Protein AF-A0A8H4EJH7-F1 (afdb_monomer_lite)

Secondary structure (DSSP, 8-state):
-EEEEEETTTEEEEEE----PPTT-S--EEEEEEEE-TTSSEEEEEEEEE-SSS--EEEEEEEES-----HHHHHHHHHT--EESSS--EEEEETTTEEEEEEE-SSSSPPEEEEEEEPPP-----

Organism: Gigaspora margarita (NCBI:txid4874)

Structure (mmCIF, N/CA/C/O backbone):
data_AF-A0A8H4EJH7-F1
#
_entry.id   AF-A0A8H4EJH7-F1
#
loop_
_atom_site.group_PDB
_atom_site.id
_atom_site.type_symbol
_atom_site.label_atom_id
_atom_site.label_alt_id
_atom_site.label_comp_id
_atom_site.label_asym_id
_atom_site.label_entity_id
_atom_site.label_seq_id
_atom_site.pdbx_PDB_ins_code
_atom_site.Cartn_x
_atom_site.Cartn_y
_atom_site.Cartn_z
_atom_site.occupancy
_atom_site.B_iso_or_equiv
_atom_site.auth_seq_id
_atom_site.auth_comp_id
_atom_site.auth_asym_id
_atom_site.auth_atom_id
_atom_site.pdbx_PDB_model_num
ATOM 1 N N . MET A 1 1 ? 10.469 -3.516 2.589 1.00 43.75 1 MET A N 1
ATOM 2 C CA . MET A 1 1 ? 9.247 -2.738 2.862 1.00 43.75 1 MET A CA 1
ATOM 3 C C . MET A 1 1 ? 9.109 -2.646 4.369 1.00 43.75 1 MET A C 1
ATOM 5 O O . MET A 1 1 ? 9.257 -3.676 5.014 1.00 43.75 1 MET A O 1
ATOM 9 N N . LEU A 1 2 ? 8.921 -1.446 4.910 1.00 33.50 2 LEU A N 1
ATOM 10 C CA . LEU A 1 2 ? 8.857 -1.180 6.347 1.00 33.50 2 LEU A CA 1
ATOM 11 C C . LEU A 1 2 ? 7.478 -0.584 6.649 1.00 33.50 2 LEU A C 1
ATOM 13 O O . LEU A 1 2 ? 7.111 0.425 6.068 1.00 33.50 2 LEU A O 1
ATOM 17 N N . ILE A 1 3 ? 6.688 -1.191 7.524 1.00 44.34 3 ILE A N 1
ATOM 18 C CA . ILE A 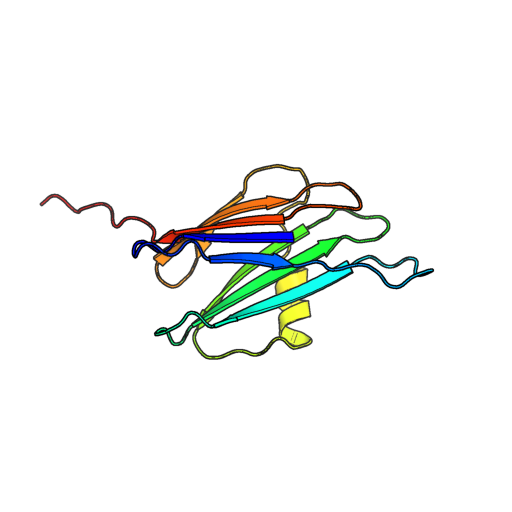1 3 ? 5.426 -0.591 7.982 1.00 44.34 3 ILE A CA 1
ATOM 19 C C . ILE A 1 3 ? 5.579 -0.310 9.472 1.00 44.34 3 ILE A C 1
ATOM 21 O O . ILE A 1 3 ? 5.922 -1.215 10.238 1.00 44.34 3 ILE A O 1
ATOM 25 N N . VAL A 1 4 ? 5.349 0.940 9.868 1.00 41.25 4 VAL A N 1
ATOM 26 C CA . VAL A 1 4 ? 5.469 1.415 11.247 1.00 41.25 4 VAL A CA 1
ATOM 27 C C . VAL A 1 4 ? 4.078 1.806 11.746 1.00 41.25 4 VAL A C 1
ATOM 29 O O . VAL A 1 4 ? 3.505 2.805 11.329 1.00 41.25 4 VAL A O 1
ATOM 32 N N . MET A 1 5 ? 3.487 1.026 12.646 1.00 39.78 5 MET A N 1
ATOM 33 C CA . MET A 1 5 ? 2.182 1.368 13.228 1.00 39.78 5 MET A CA 1
ATOM 34 C C . MET A 1 5 ? 2.381 1.963 14.626 1.00 39.78 5 MET A C 1
ATOM 36 O O . MET A 1 5 ? 2.867 1.262 15.515 1.00 39.78 5 MET A O 1
ATOM 40 N N . ASN A 1 6 ? 2.001 3.232 14.830 1.00 37.66 6 ASN A N 1
ATOM 41 C CA . ASN A 1 6 ? 1.980 3.878 16.145 1.00 37.66 6 ASN A CA 1
ATOM 42 C C . ASN A 1 6 ? 0.542 3.925 16.683 1.00 37.66 6 ASN A C 1
ATOM 44 O O . ASN A 1 6 ? -0.299 4.697 16.229 1.00 37.66 6 ASN A O 1
ATOM 48 N N . SER A 1 7 ? 0.258 3.108 17.695 1.00 35.69 7 SER A N 1
ATOM 49 C CA . SER A 1 7 ? -0.941 3.251 18.525 1.00 35.69 7 SER A CA 1
ATOM 50 C C . SER A 1 7 ? -0.516 3.753 19.903 1.00 35.69 7 SER A C 1
ATOM 52 O O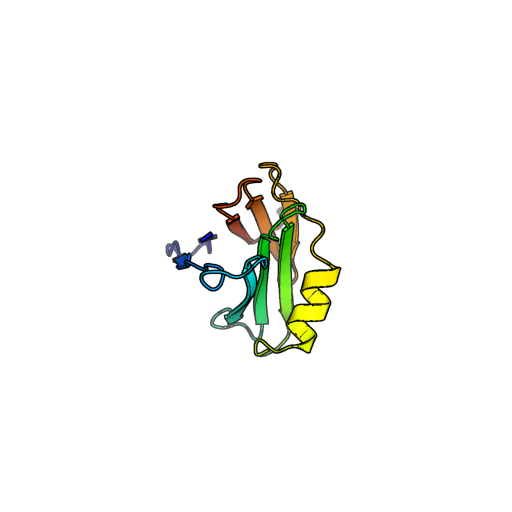 . SER A 1 7 ? 0.441 3.229 20.476 1.00 35.69 7 SER A O 1
ATOM 54 N N . TYR A 1 8 ? -1.210 4.764 20.438 1.00 39.47 8 TYR A N 1
ATOM 55 C CA . TYR A 1 8 ? -0.962 5.353 21.762 1.00 39.47 8 TYR A CA 1
ATOM 56 C C . TYR A 1 8 ? -1.423 4.415 22.893 1.00 39.47 8 TYR A C 1
ATOM 58 O O . TYR A 1 8 ? -2.312 4.730 23.668 1.00 39.47 8 TYR A O 1
ATOM 66 N N . TYR A 1 9 ? -0.779 3.252 22.962 1.00 35.00 9 TYR A N 1
ATOM 67 C CA . TYR A 1 9 ? -0.572 2.399 24.130 1.00 35.00 9 TYR A CA 1
ATOM 68 C C . TYR A 1 9 ? 0.742 1.632 23.887 1.00 35.00 9 TYR A C 1
ATOM 70 O O . TYR A 1 9 ? 0.726 0.439 23.620 1.00 35.00 9 TYR A O 1
ATOM 78 N N . ASN A 1 10 ? 1.877 2.347 23.886 1.00 34.56 10 ASN A N 1
ATOM 79 C CA . ASN A 1 10 ? 3.254 1.826 23.998 1.00 34.56 10 ASN A CA 1
ATOM 80 C C . ASN A 1 10 ? 3.578 0.475 23.321 1.00 34.56 10 ASN A C 1
ATOM 82 O O . ASN A 1 10 ? 4.269 -0.353 23.911 1.00 34.56 10 ASN A O 1
ATOM 86 N N . ILE A 1 11 ? 3.150 0.248 22.076 1.00 39.84 11 ILE A N 1
ATOM 87 C CA . ILE A 1 11 ? 3.726 -0.819 21.251 1.00 39.84 11 ILE A CA 1
ATOM 88 C C . ILE A 1 11 ? 3.891 -0.302 19.822 1.00 39.84 11 ILE A C 1
ATOM 90 O O . ILE A 1 11 ? 2.933 -0.203 19.057 1.00 39.84 11 ILE A O 1
ATOM 94 N N . LEU A 1 12 ? 5.136 0.036 19.477 1.00 43.06 12 LEU A N 1
ATOM 95 C CA . LEU A 1 12 ? 5.582 0.214 18.100 1.00 43.06 12 LEU A CA 1
ATOM 96 C C . LEU A 1 12 ? 5.573 -1.166 17.441 1.00 43.06 12 LEU A C 1
ATOM 98 O O . LEU A 1 12 ? 6.489 -1.964 17.658 1.00 43.06 12 LEU A O 1
ATOM 102 N N . TYR A 1 13 ? 4.556 -1.465 16.638 1.00 52.12 13 TYR A N 1
ATOM 103 C CA . TYR A 1 13 ? 4.620 -2.652 15.795 1.00 52.12 13 TYR A CA 1
ATOM 104 C C . TYR A 1 13 ? 5.357 -2.285 14.513 1.00 52.12 13 TYR A C 1
ATOM 106 O O . TYR A 1 13 ? 4.827 -1.610 13.627 1.00 52.12 13 TYR A O 1
ATOM 114 N N . ARG A 1 14 ? 6.621 -2.706 14.452 1.00 56.22 14 ARG A N 1
ATOM 115 C CA . ARG A 1 14 ? 7.443 -2.644 13.250 1.00 56.22 14 ARG A CA 1
ATOM 116 C C . ARG A 1 14 ? 7.308 -3.962 12.501 1.00 56.22 14 ARG A C 1
ATOM 118 O O . ARG A 1 14 ? 7.729 -5.003 13.003 1.00 56.22 14 ARG A O 1
ATOM 125 N N . TYR A 1 15 ? 6.753 -3.904 11.296 1.00 64.31 15 TYR A N 1
ATOM 126 C CA . TYR A 1 15 ? 6.720 -5.049 10.393 1.00 64.31 15 TYR A CA 1
ATOM 127 C C . TYR A 1 15 ? 7.676 -4.805 9.227 1.00 64.31 15 TYR A C 1
ATOM 129 O O . TYR A 1 15 ? 7.460 -3.916 8.400 1.00 64.31 15 TYR A O 1
ATOM 137 N N . ASP A 1 16 ? 8.731 -5.616 9.159 1.00 71.31 16 ASP A N 1
ATOM 138 C CA . ASP A 1 16 ? 9.668 -5.645 8.039 1.00 71.31 16 ASP A CA 1
ATOM 139 C C . ASP A 1 16 ? 9.279 -6.783 7.090 1.00 71.31 16 ASP A C 1
ATOM 141 O O . ASP A 1 16 ? 9.411 -7.966 7.407 1.00 71.31 16 ASP A O 1
ATOM 145 N N . LEU A 1 17 ? 8.782 -6.422 5.906 1.00 76.12 17 LEU A N 1
ATOM 146 C CA . LEU A 1 17 ? 8.378 -7.373 4.874 1.00 76.12 17 LEU A CA 1
ATOM 147 C C . LEU A 1 17 ? 9.231 -7.208 3.615 1.00 76.12 17 LEU A C 1
ATOM 149 O O . LEU A 1 17 ? 9.520 -6.101 3.146 1.00 76.12 17 LEU A O 1
ATOM 153 N N . GLY A 1 18 ? 9.642 -8.339 3.046 1.00 81.31 18 GLY A N 1
ATOM 154 C CA . GLY A 1 18 ? 10.411 -8.407 1.809 1.00 81.31 18 GLY A CA 1
ATOM 155 C C . GLY A 1 18 ? 9.604 -9.077 0.706 1.00 81.31 18 GLY A C 1
ATOM 156 O O . GLY A 1 18 ? 9.158 -10.207 0.866 1.00 81.31 18 GLY A O 1
ATOM 157 N N . ALA A 1 19 ? 9.465 -8.408 -0.437 1.00 85.50 19 ALA A N 1
ATOM 158 C CA . ALA A 1 19 ? 8.912 -8.996 -1.652 1.00 85.50 19 ALA A CA 1
ATOM 159 C C . ALA A 1 19 ? 9.902 -8.800 -2.803 1.00 85.50 19 ALA A C 1
ATOM 161 O O . ALA A 1 19 ? 10.529 -7.746 -2.923 1.00 85.50 19 ALA A O 1
ATOM 162 N N . ARG A 1 20 ? 10.039 -9.807 -3.668 1.00 86.94 20 ARG A N 1
ATOM 163 C CA . ARG A 1 20 ? 10.899 -9.742 -4.856 1.00 86.94 20 ARG A CA 1
ATOM 164 C C . ARG A 1 20 ? 10.194 -10.338 -6.064 1.00 86.94 20 ARG A C 1
ATOM 166 O O . ARG A 1 20 ? 9.387 -11.251 -5.924 1.00 86.94 20 ARG A O 1
ATOM 173 N N . LYS A 1 21 ? 10.541 -9.841 -7.250 1.00 86.19 21 LYS A N 1
ATOM 174 C CA . LYS A 1 21 ? 10.098 -10.431 -8.515 1.00 86.19 21 LYS A CA 1
ATOM 175 C C . LYS A 1 21 ? 10.623 -11.860 -8.667 1.00 86.19 21 LYS A C 1
ATOM 177 O O . LYS A 1 21 ? 11.689 -12.200 -8.146 1.00 86.19 21 LYS A O 1
ATOM 182 N N . THR A 1 22 ? 9.934 -12.652 -9.477 1.00 85.88 22 THR A N 1
ATOM 183 C CA . THR A 1 22 ? 10.445 -13.944 -9.938 1.00 85.88 22 THR A CA 1
ATOM 184 C C . THR A 1 22 ? 11.746 -13.753 -10.727 1.00 85.88 22 THR A C 1
ATOM 186 O O . THR A 1 22 ? 11.892 -12.820 -11.533 1.00 85.88 22 THR A O 1
ATOM 189 N N . SER A 1 23 ? 12.721 -14.632 -10.485 1.00 86.12 23 SER A N 1
ATOM 190 C CA . SER A 1 23 ? 13.979 -14.659 -11.237 1.00 86.12 23 SER A CA 1
ATOM 191 C C . SER A 1 23 ? 13.706 -14.781 -12.738 1.00 86.12 23 SER A C 1
ATOM 193 O O . SER A 1 23 ? 12.755 -15.441 -13.143 1.00 86.12 23 SER A O 1
ATOM 195 N N . TYR A 1 24 ? 14.517 -14.107 -13.559 1.00 82.81 24 TYR A N 1
ATOM 196 C CA . TYR A 1 24 ? 14.405 -14.110 -15.029 1.00 82.81 24 TYR A CA 1
ATOM 197 C C . TYR A 1 24 ? 13.066 -13.616 -15.617 1.00 82.81 24 TYR A C 1
ATOM 199 O O . TYR A 1 24 ? 12.831 -13.756 -16.811 1.00 82.81 24 TYR A O 1
ATOM 207 N N . ALA A 1 25 ? 12.205 -12.970 -14.823 1.00 84.00 25 ALA A N 1
ATOM 208 C 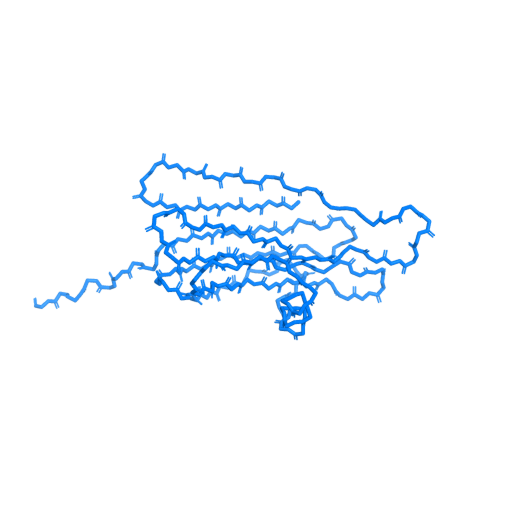CA . ALA A 1 25 ? 10.995 -12.323 -15.325 1.00 84.00 25 ALA A CA 1
ATOM 209 C C . ALA A 1 25 ? 11.217 -10.832 -15.640 1.00 84.00 25 ALA A C 1
ATOM 211 O O . ALA A 1 25 ? 11.801 -10.102 -14.828 1.00 84.00 25 ALA A O 1
ATOM 212 N N . PHE A 1 26 ? 10.638 -10.365 -16.753 1.00 85.81 26 PHE A N 1
ATOM 213 C CA . PHE A 1 26 ? 10.452 -8.943 -17.100 1.00 85.81 26 PHE A CA 1
ATOM 214 C C . PHE A 1 26 ? 9.238 -8.322 -16.382 1.00 85.81 26 PHE A C 1
ATOM 216 O O . PHE A 1 26 ? 8.546 -7.452 -16.905 1.00 85.81 26 PHE A O 1
ATOM 223 N N . ARG A 1 27 ? 8.932 -8.819 -15.180 1.00 86.50 27 ARG A N 1
ATOM 224 C CA . ARG A 1 27 ? 7.826 -8.356 -14.339 1.00 86.50 27 ARG A CA 1
ATOM 225 C C . ARG A 1 27 ? 8.373 -7.785 -13.043 1.00 86.50 27 ARG A C 1
ATOM 227 O O . ARG A 1 27 ? 9.428 -8.197 -12.569 1.00 86.50 27 ARG A O 1
ATOM 234 N N . GLY A 1 28 ? 7.633 -6.829 -12.505 1.00 90.25 28 GLY A N 1
ATOM 235 C CA . GLY A 1 28 ? 7.887 -6.234 -11.207 1.00 90.25 28 GLY A CA 1
ATOM 236 C C . GLY A 1 28 ? 7.459 -7.104 -10.027 1.00 90.25 28 GLY A C 1
ATOM 237 O O . GLY A 1 28 ? 7.157 -8.286 -10.188 1.00 90.25 28 GLY A O 1
ATOM 238 N N . THR A 1 29 ? 7.387 -6.488 -8.850 1.00 93.19 29 THR A N 1
ATOM 239 C CA . THR A 1 29 ? 6.644 -7.017 -7.697 1.00 93.19 29 THR A CA 1
ATOM 240 C C . THR A 1 29 ? 5.465 -6.101 -7.405 1.00 93.19 29 THR A C 1
ATOM 242 O O . THR A 1 29 ? 5.629 -4.889 -7.285 1.00 93.19 29 THR A O 1
ATOM 245 N N . GLU A 1 30 ? 4.272 -6.672 -7.323 1.00 94.00 30 GLU A N 1
ATOM 246 C CA . GLU A 1 30 ? 3.046 -5.967 -6.964 1.00 94.00 30 GLU A CA 1
ATOM 247 C C . GLU A 1 30 ? 2.240 -6.883 -6.040 1.00 94.00 30 GLU A C 1
ATOM 249 O O . GLU A 1 30 ? 2.277 -8.105 -6.207 1.00 94.00 30 GLU A O 1
ATOM 254 N N . GLY A 1 31 ? 1.521 -6.321 -5.075 1.00 94.25 31 GLY A N 1
ATOM 255 C CA . GLY A 1 31 ? 0.714 -7.121 -4.160 1.00 94.25 31 GLY A CA 1
ATOM 256 C C . GLY A 1 31 ? -0.076 -6.282 -3.170 1.00 94.25 31 GLY A C 1
ATOM 257 O O . GLY A 1 31 ? 0.039 -5.057 -3.149 1.00 94.25 31 GLY A O 1
ATOM 258 N N . VAL A 1 32 ? -0.887 -6.970 -2.367 1.00 95.38 32 VAL A N 1
ATOM 259 C CA . VAL A 1 32 ? -1.633 -6.400 -1.242 1.00 95.38 32 VAL A CA 1
ATOM 260 C C . VAL A 1 32 ? -1.355 -7.228 0.003 1.00 95.38 32 VAL A C 1
ATOM 262 O O . VAL A 1 32 ? -1.384 -8.457 -0.049 1.00 95.38 32 VAL A O 1
ATOM 265 N N . ILE A 1 33 ? -1.105 -6.554 1.120 1.00 93.38 33 ILE A N 1
ATOM 266 C CA . ILE A 1 33 ? -1.092 -7.149 2.457 1.00 93.38 33 ILE A CA 1
ATOM 267 C C . ILE A 1 33 ? -2.256 -6.558 3.240 1.00 93.38 33 ILE A C 1
ATOM 269 O O . ILE A 1 33 ? -2.543 -5.368 3.126 1.00 93.38 33 ILE A O 1
ATOM 273 N N . VAL A 1 34 ? -2.916 -7.401 4.027 1.00 93.38 34 VAL A N 1
ATOM 274 C CA . VAL A 1 34 ? -4.030 -7.015 4.889 1.00 93.38 34 VAL A CA 1
ATOM 275 C C . VAL A 1 34 ? -3.664 -7.343 6.330 1.00 93.38 34 VAL A C 1
ATOM 277 O O . VAL A 1 34 ? -3.261 -8.467 6.625 1.00 93.38 34 VAL A O 1
ATOM 280 N N . TYR A 1 35 ? -3.823 -6.364 7.212 1.00 90.56 35 TYR A N 1
ATOM 281 C CA . TYR A 1 35 ? -3.702 -6.505 8.655 1.00 90.56 35 TYR A CA 1
ATOM 282 C C . TYR A 1 35 ? -5.071 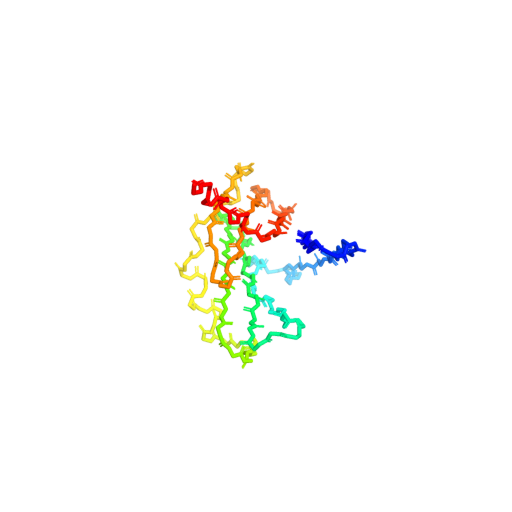-6.353 9.296 1.00 90.56 35 TYR A C 1
ATOM 284 O O . TYR A 1 35 ? -5.792 -5.392 9.026 1.00 90.56 35 TYR A O 1
ATOM 292 N N . HIS A 1 36 ? -5.418 -7.276 10.182 1.00 88.81 36 HIS A N 1
ATOM 293 C CA . HIS A 1 36 ? -6.606 -7.146 11.017 1.00 88.81 36 HIS A CA 1
ATOM 294 C C . HIS A 1 36 ? -6.269 -6.260 12.206 1.00 88.81 36 HIS A C 1
ATOM 296 O O . HIS A 1 36 ? -5.320 -6.537 12.944 1.00 88.81 36 HIS A O 1
ATOM 302 N N . ILE A 1 37 ? -7.014 -5.169 12.368 1.00 84.44 37 ILE A N 1
ATOM 303 C CA . ILE A 1 37 ? -6.810 -4.264 13.494 1.00 84.44 37 ILE A CA 1
ATOM 304 C C . ILE A 1 37 ? -7.436 -4.940 14.708 1.00 84.44 37 ILE A C 1
ATOM 306 O O . ILE A 1 37 ? -8.648 -5.128 14.768 1.00 84.44 37 ILE A O 1
ATOM 310 N N . LYS A 1 38 ? -6.591 -5.355 15.655 1.00 76.75 38 LYS A N 1
ATOM 311 C CA . LYS A 1 38 ? -7.042 -6.064 16.852 1.00 76.75 38 LYS A CA 1
ATOM 312 C C . LYS A 1 38 ? -8.111 -5.246 17.580 1.00 76.75 38 LYS A C 1
ATOM 314 O O . LYS A 1 38 ? -8.009 -4.024 17.667 1.00 76.75 38 LYS A O 1
ATOM 319 N N . ASP A 1 39 ? -9.122 -5.944 18.088 1.00 81.38 39 ASP A N 1
ATOM 320 C CA . ASP A 1 39 ? -10.224 -5.373 18.869 1.00 81.38 39 ASP A CA 1
ATOM 321 C C . ASP A 1 39 ? -11.096 -4.376 18.075 1.00 81.38 39 ASP A C 1
ATOM 323 O O . ASP A 1 39 ? -11.934 -3.674 18.639 1.00 81.38 39 ASP A O 1
ATOM 327 N N . GLN A 1 40 ? -10.949 -4.352 16.746 1.00 79.81 40 GLN A N 1
ATOM 328 C CA . GLN A 1 40 ? -11.809 -3.622 15.823 1.00 79.81 40 GLN A CA 1
ATOM 329 C C . GLN A 1 40 ? -12.301 -4.565 14.732 1.00 79.81 40 GLN A C 1
ATOM 331 O O . GLN A 1 40 ? -11.556 -5.388 14.208 1.00 79.81 40 GLN A O 1
ATOM 336 N N . ASN A 1 41 ? -13.558 -4.412 14.322 1.00 88.88 41 ASN A N 1
ATOM 337 C CA . ASN A 1 41 ? -14.063 -5.083 13.127 1.00 88.88 41 ASN A CA 1
ATOM 338 C C . ASN A 1 41 ? -13.607 -4.317 11.871 1.00 88.88 41 ASN A C 1
ATOM 340 O O . ASN A 1 41 ? -14.441 -3.793 11.134 1.00 88.88 41 ASN A O 1
ATOM 344 N N . LYS A 1 42 ? -12.289 -4.150 11.702 1.00 90.06 42 LYS A N 1
ATOM 345 C CA . LYS A 1 42 ? -11.666 -3.380 10.619 1.00 90.06 42 LYS A CA 1
ATOM 346 C C . LYS A 1 42 ? -10.356 -4.017 10.161 1.00 90.06 42 LYS A C 1
ATOM 348 O O . LYS A 1 42 ? -9.610 -4.606 10.948 1.00 90.06 42 LYS A O 1
ATOM 353 N N . CYS A 1 43 ? -10.038 -3.813 8.890 1.00 93.00 43 CYS A N 1
ATOM 354 C CA . CYS A 1 43 ? -8.804 -4.270 8.265 1.00 93.00 43 CYS A CA 1
ATOM 355 C C . CYS A 1 43 ? -8.046 -3.109 7.626 1.00 93.00 43 CYS A C 1
ATOM 357 O O . CYS A 1 43 ? -8.625 -2.320 6.886 1.00 93.00 43 CYS A O 1
ATOM 359 N N . LEU A 1 44 ? -6.737 -3.050 7.835 1.00 93.62 44 LEU A N 1
ATOM 360 C CA . LEU A 1 44 ? -5.841 -2.166 7.105 1.00 93.62 44 LEU A CA 1
ATOM 361 C C . LEU A 1 44 ? -5.249 -2.916 5.914 1.00 93.62 44 LEU A C 1
ATOM 363 O O . LEU A 1 44 ? -4.559 -3.916 6.099 1.00 93.62 44 LEU A O 1
ATOM 367 N N . ALA A 1 45 ? -5.463 -2.420 4.702 1.00 95.19 45 ALA A N 1
ATOM 368 C CA . ALA A 1 45 ? -4.850 -2.970 3.504 1.00 95.19 45 ALA A CA 1
ATOM 369 C C . ALA A 1 45 ? -3.794 -2.012 2.944 1.00 95.19 45 ALA A C 1
ATOM 371 O O . ALA A 1 45 ? -4.053 -0.817 2.777 1.00 95.19 45 ALA A O 1
ATOM 372 N N . LEU A 1 46 ? -2.627 -2.557 2.600 1.00 95.25 46 LEU A N 1
ATOM 373 C CA . LEU A 1 46 ? -1.546 -1.867 1.901 1.00 95.25 46 LEU A CA 1
ATOM 374 C C . LEU A 1 46 ? -1.275 -2.554 0.565 1.00 95.25 46 LEU A C 1
ATOM 376 O O . LEU A 1 46 ? -0.959 -3.742 0.527 1.00 95.25 46 LEU A O 1
ATOM 380 N N . MET A 1 47 ? -1.324 -1.781 -0.512 1.00 96.06 47 MET A N 1
ATOM 381 C CA . MET A 1 47 ? -0.902 -2.171 -1.848 1.00 96.06 47 MET A CA 1
ATOM 382 C C . MET A 1 47 ? 0.453 -1.548 -2.178 1.00 96.06 47 MET A C 1
ATOM 384 O O . MET A 1 47 ? 0.674 -0.365 -1.918 1.00 96.06 47 MET A O 1
ATOM 388 N N . TRP A 1 48 ? 1.333 -2.329 -2.805 1.00 95.12 48 TRP A N 1
ATOM 389 C CA . TRP A 1 48 ? 2.550 -1.821 -3.438 1.00 95.12 48 TRP A CA 1
ATOM 390 C C . TRP A 1 48 ? 2.636 -2.280 -4.890 1.00 95.12 48 TRP A C 1
ATOM 392 O O . TRP A 1 48 ? 2.167 -3.362 -5.260 1.00 95.12 48 TRP A O 1
ATOM 402 N N . LYS A 1 49 ? 3.317 -1.480 -5.707 1.00 94.50 49 LYS A N 1
ATOM 403 C CA . LYS A 1 49 ? 3.669 -1.800 -7.085 1.00 94.50 49 LYS A CA 1
ATOM 404 C C . LYS A 1 49 ? 5.053 -1.262 -7.424 1.00 94.50 49 LYS A C 1
ATOM 406 O O . LYS A 1 49 ? 5.319 -0.066 -7.341 1.00 94.50 49 LYS A O 1
ATOM 411 N N . VAL A 1 50 ? 5.915 -2.173 -7.854 1.00 94.12 50 VAL A N 1
ATOM 412 C CA . VAL A 1 50 ? 7.289 -1.925 -8.304 1.00 94.12 50 VAL A CA 1
ATOM 413 C C . VAL A 1 50 ? 7.449 -2.597 -9.664 1.00 94.12 50 VAL A C 1
ATOM 415 O O . VAL A 1 50 ? 7.902 -3.741 -9.724 1.00 94.12 50 VAL A O 1
ATOM 418 N N . PRO A 1 51 ? 6.983 -1.967 -10.752 1.00 91.56 51 PRO A N 1
ATOM 419 C CA . PRO A 1 51 ? 6.982 -2.557 -12.087 1.00 91.56 51 PRO A CA 1
ATOM 420 C C . PRO A 1 51 ? 8.402 -2.612 -12.678 1.00 91.56 51 PRO A C 1
ATOM 422 O O . PRO A 1 51 ? 9.315 -1.950 -12.203 1.00 91.56 51 PRO A O 1
ATOM 425 N N . TYR A 1 52 ? 8.602 -3.398 -13.743 1.00 86.94 52 TYR A N 1
ATOM 426 C CA . TYR A 1 52 ? 9.921 -3.532 -14.384 1.00 86.94 52 TYR A CA 1
ATOM 427 C C . TYR A 1 52 ? 10.373 -2.252 -15.116 1.00 86.94 52 TYR A C 1
ATOM 429 O O . TYR A 1 52 ? 11.546 -1.904 -15.073 1.00 86.94 52 TYR A O 1
ATOM 437 N N . SER A 1 53 ? 9.447 -1.552 -15.782 1.00 82.12 53 SER A N 1
ATOM 438 C CA . SER A 1 53 ? 9.739 -0.388 -16.637 1.00 82.12 53 SER A CA 1
ATOM 439 C C . SER A 1 53 ? 8.660 0.702 -16.560 1.00 82.12 53 SER A C 1
ATOM 441 O O . SER A 1 53 ? 8.213 1.234 -17.575 1.00 82.12 53 SER A O 1
ATOM 443 N N . ARG A 1 54 ? 8.179 1.008 -15.349 1.00 86.25 54 ARG A N 1
ATOM 444 C CA . ARG A 1 54 ? 7.209 2.087 -15.080 1.00 86.25 54 ARG A CA 1
ATOM 445 C C . ARG A 1 54 ? 7.461 2.691 -13.696 1.00 86.25 54 ARG A C 1
ATOM 447 O O . ARG A 1 54 ? 8.309 2.203 -12.957 1.00 86.25 54 ARG A O 1
ATOM 454 N N . SER A 1 55 ? 6.693 3.713 -13.333 1.00 92.06 55 SER A N 1
ATOM 455 C CA . SER A 1 55 ? 6.751 4.304 -11.998 1.00 92.06 55 SER A CA 1
ATOM 456 C C . SER A 1 55 ? 6.212 3.360 -10.925 1.00 92.06 55 SER A C 1
ATOM 458 O O . SER A 1 55 ? 5.183 2.692 -11.106 1.00 92.06 55 SER A O 1
ATOM 460 N N . ASN A 1 56 ? 6.909 3.360 -9.795 1.00 95.31 56 ASN A N 1
ATOM 461 C CA . ASN A 1 56 ? 6.465 2.745 -8.555 1.00 95.31 56 ASN A CA 1
ATOM 462 C C . ASN A 1 56 ? 5.192 3.425 -8.041 1.00 95.31 56 ASN A C 1
ATOM 464 O O . ASN A 1 56 ? 4.958 4.607 -8.311 1.00 95.31 56 ASN A O 1
ATOM 468 N N . GLY A 1 57 ? 4.398 2.691 -7.270 1.00 95.88 57 GLY A N 1
ATOM 469 C CA . GLY A 1 57 ? 3.259 3.263 -6.574 1.00 95.88 57 GLY A CA 1
ATOM 470 C C . GLY A 1 57 ? 2.804 2.425 -5.393 1.00 95.88 57 GLY A C 1
ATOM 471 O O . GLY A 1 57 ? 3.158 1.249 -5.273 1.00 95.88 57 GLY A O 1
ATOM 472 N N . TRP A 1 58 ? 2.026 3.049 -4.525 1.00 96.75 58 TRP A N 1
ATOM 473 C CA . TRP A 1 58 ? 1.433 2.405 -3.366 1.00 96.75 58 TRP A CA 1
ATOM 474 C C . TRP A 1 58 ? 0.060 3.002 -3.044 1.00 96.75 58 TRP A C 1
ATOM 476 O O . TRP A 1 58 ? -0.317 4.074 -3.531 1.00 96.75 58 TRP A O 1
ATOM 486 N N 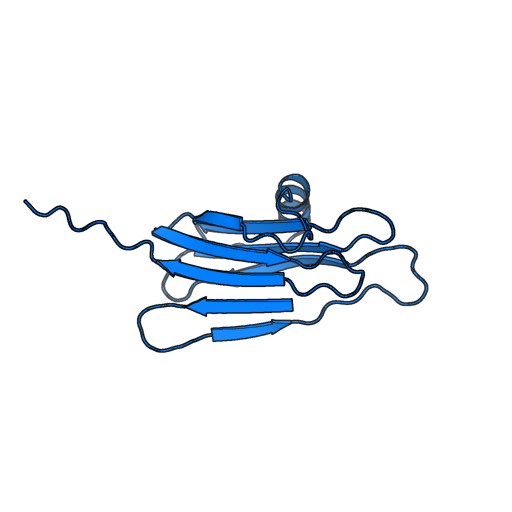. TYR A 1 59 ? -0.716 2.270 -2.249 1.00 97.44 59 TYR A N 1
ATOM 487 C CA . TYR A 1 59 ? -2.026 2.700 -1.769 1.00 97.44 59 TYR A CA 1
ATOM 488 C C . TYR A 1 59 ? -2.336 2.082 -0.414 1.00 97.44 59 TYR A C 1
ATOM 490 O O . TYR A 1 59 ? -2.057 0.905 -0.202 1.00 97.44 59 TYR A O 1
ATOM 498 N N . ILE A 1 60 ? -2.957 2.845 0.480 1.00 96.06 60 ILE A N 1
ATOM 499 C CA . ILE 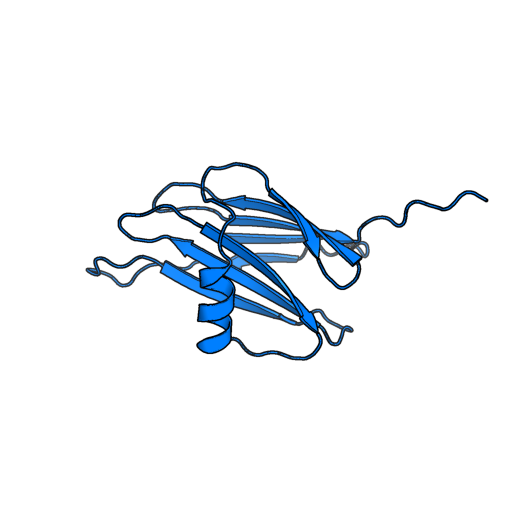A 1 60 ? -3.390 2.364 1.791 1.00 96.06 60 ILE A CA 1
ATOM 500 C C . ILE A 1 60 ? -4.859 2.703 2.011 1.00 96.06 60 ILE A C 1
ATOM 502 O O . ILE A 1 60 ? -5.326 3.769 1.605 1.00 96.06 60 ILE A O 1
ATOM 506 N N . LYS A 1 61 ? -5.597 1.777 2.623 1.00 95.56 61 LYS A N 1
ATOM 507 C CA . LYS A 1 61 ? -7.014 1.958 2.940 1.00 95.56 61 LYS A CA 1
ATOM 508 C C . LYS A 1 61 ? -7.413 1.108 4.143 1.00 95.56 61 LYS A C 1
ATOM 510 O O . LYS A 1 61 ? -6.912 -0.002 4.316 1.00 95.56 61 LYS A O 1
ATOM 515 N N . VAL A 1 62 ? -8.334 1.629 4.946 1.00 94.62 62 VAL A N 1
ATOM 516 C CA . VAL A 1 62 ? -9.034 0.868 5.985 1.00 94.62 62 VAL A CA 1
ATOM 517 C C . VAL A 1 62 ? -10.361 0.378 5.410 1.00 94.62 62 VAL A C 1
ATOM 519 O O . VAL A 1 62 ? -11.047 1.114 4.707 1.00 94.62 62 VAL A O 1
ATOM 522 N N . TYR A 1 63 ? -10.694 -0.878 5.675 1.00 94.38 63 TYR A N 1
ATOM 523 C CA . TYR A 1 63 ? -11.964 -1.500 5.322 1.00 94.38 63 TYR A CA 1
ATOM 524 C C . TYR A 1 63 ? -12.701 -1.883 6.599 1.00 94.38 63 TYR A C 1
ATOM 526 O O . TYR A 1 63 ? -12.080 -2.359 7.551 1.00 94.38 63 TYR A O 1
ATOM 534 N N . ASP A 1 64 ? -14.017 -1.707 6.602 1.00 92.56 64 ASP A N 1
ATOM 535 C CA . ASP A 1 64 ? -14.873 -2.256 7.648 1.00 92.56 64 ASP A CA 1
ATOM 536 C C . ASP A 1 64 ? -15.066 -3.762 7.449 1.00 92.56 64 ASP A C 1
ATOM 538 O O . ASP A 1 64 ? -15.101 -4.271 6.326 1.00 92.56 64 ASP A O 1
ATOM 542 N N . GLY A 1 65 ? -15.217 -4.478 8.558 1.00 91.50 65 GLY A N 1
ATOM 543 C CA . GLY A 1 65 ? -15.339 -5.925 8.563 1.00 91.50 65 GLY A CA 1
ATOM 544 C C . GLY A 1 65 ? -14.000 -6.654 8.499 1.00 91.50 65 GLY A C 1
ATOM 545 O O . GLY A 1 65 ? -12.919 -6.063 8.498 1.00 91.50 65 GLY A O 1
ATOM 546 N N . PHE A 1 66 ? -14.104 -7.978 8.428 1.00 90.06 66 PHE A N 1
ATOM 547 C CA . PHE A 1 66 ? -12.986 -8.881 8.205 1.00 90.06 66 PHE A CA 1
ATOM 548 C C . PHE A 1 66 ? -12.869 -9.187 6.710 1.00 90.06 66 PHE A C 1
ATOM 550 O O . PHE A 1 66 ? -13.736 -9.851 6.139 1.00 90.06 66 PHE A O 1
ATOM 557 N N . ILE A 1 67 ? -11.797 -8.715 6.076 1.00 93.69 67 ILE A N 1
ATOM 558 C CA . ILE A 1 67 ? -11.508 -8.988 4.666 1.00 93.69 67 ILE A CA 1
ATOM 559 C C . ILE A 1 67 ? -10.240 -9.827 4.528 1.00 93.69 67 ILE A C 1
ATOM 561 O O . ILE A 1 67 ? -9.290 -9.705 5.306 1.00 93.69 67 ILE A O 1
ATOM 565 N N . ASN A 1 68 ? -10.226 -10.669 3.497 1.00 91.56 68 ASN A N 1
ATOM 566 C CA . ASN A 1 68 ? -9.060 -11.446 3.100 1.00 91.56 68 ASN A CA 1
ATOM 567 C C . ASN A 1 68 ? -8.472 -10.876 1.805 1.00 91.56 68 ASN A C 1
ATOM 569 O O . ASN A 1 68 ? -9.232 -10.451 0.929 1.00 91.56 68 ASN A O 1
ATOM 573 N N . PRO A 1 69 ? -7.137 -10.894 1.640 1.00 91.00 69 PRO A N 1
ATOM 574 C CA . PRO A 1 69 ? -6.523 -10.515 0.379 1.00 91.00 69 PRO A CA 1
ATOM 575 C C . PRO A 1 69 ? -6.971 -11.472 -0.730 1.00 91.00 69 PRO A C 1
ATOM 577 O O . PRO A 1 69 ? -6.775 -12.683 -0.643 1.00 91.00 69 PRO A O 1
ATOM 580 N N . ASN A 1 70 ? -7.573 -10.923 -1.782 1.00 94.00 70 ASN A N 1
ATOM 581 C CA . ASN A 1 70 ? -8.000 -11.665 -2.962 1.00 94.00 70 ASN A CA 1
ATOM 582 C C . ASN A 1 70 ? -7.699 -10.868 -4.243 1.00 94.00 70 ASN A C 1
ATOM 584 O O . ASN A 1 70 ? -7.192 -9.742 -4.201 1.00 94.00 70 ASN A O 1
ATOM 588 N N . LYS A 1 71 ? -7.978 -11.477 -5.399 1.00 95.44 71 LYS A N 1
ATOM 589 C CA . LYS A 1 71 ? -7.689 -10.878 -6.706 1.00 95.44 71 LYS A CA 1
ATOM 590 C C . LYS A 1 71 ? -8.478 -9.585 -6.945 1.00 95.44 71 LYS A C 1
ATOM 592 O O . LYS A 1 71 ? -7.928 -8.647 -7.517 1.00 95.44 71 LYS A O 1
ATOM 597 N N . ASP A 1 72 ? -9.719 -9.522 -6.482 1.00 96.62 72 ASP A N 1
ATOM 598 C CA . ASP A 1 72 ? -10.587 -8.360 -6.688 1.00 96.62 72 ASP A CA 1
ATOM 599 C C . ASP A 1 72 ? -10.108 -7.163 -5.861 1.00 96.62 72 ASP A C 1
ATOM 601 O O . ASP A 1 72 ? -9.938 -6.071 -6.402 1.00 96.62 72 ASP A O 1
ATOM 605 N N . LEU A 1 73 ? -9.754 -7.390 -4.592 1.00 96.38 73 LEU A N 1
ATOM 606 C CA . LEU A 1 73 ? -9.132 -6.389 -3.724 1.00 96.38 73 LEU A CA 1
ATOM 607 C C . LEU A 1 73 ? -7.810 -5.885 -4.315 1.00 96.38 73 LEU A C 1
ATOM 609 O O . LEU A 1 73 ? -7.538 -4.684 -4.302 1.00 96.38 73 LEU A O 1
ATOM 613 N N . PHE A 1 74 ? -6.988 -6.793 -4.856 1.00 96.25 74 PHE A N 1
ATOM 614 C CA . PHE A 1 74 ? -5.751 -6.416 -5.537 1.00 96.25 74 PHE A CA 1
ATOM 615 C C . PHE A 1 74 ? -6.017 -5.469 -6.710 1.00 96.25 74 PHE A C 1
ATOM 617 O O . PHE A 1 74 ? -5.358 -4.435 -6.801 1.00 96.25 74 PHE A O 1
ATOM 624 N N . HIS A 1 75 ? -6.973 -5.790 -7.586 1.00 97.12 75 HIS A N 1
ATOM 625 C CA . HIS A 1 75 ? -7.304 -4.933 -8.724 1.00 97.12 75 HIS A CA 1
ATOM 626 C C . HIS A 1 75 ? -7.874 -3.582 -8.277 1.00 97.12 75 HIS A C 1
ATOM 628 O O . HIS A 1 75 ? -7.369 -2.554 -8.728 1.00 97.12 75 HIS A O 1
ATOM 634 N N . GLU A 1 76 ? -8.813 -3.566 -7.323 1.00 96.62 76 GLU A N 1
ATOM 635 C CA . GLU A 1 76 ? -9.373 -2.322 -6.775 1.00 96.62 76 GLU A CA 1
ATOM 636 C C . GLU A 1 76 ? -8.269 -1.394 -6.250 1.00 96.62 76 GLU A C 1
ATOM 638 O O . GLU A 1 76 ? -8.212 -0.211 -6.596 1.00 96.62 76 GLU A O 1
ATOM 643 N N . MET A 1 77 ? -7.380 -1.918 -5.404 1.00 97.31 77 MET A N 1
ATOM 644 C CA . MET A 1 77 ? -6.337 -1.105 -4.783 1.00 97.31 77 MET A CA 1
ATOM 645 C C . MET A 1 77 ? -5.249 -0.697 -5.774 1.00 97.31 77 MET A C 1
ATOM 647 O O . MET A 1 77 ? -4.712 0.407 -5.676 1.00 97.31 77 MET A O 1
ATOM 651 N N . ARG A 1 78 ? -4.929 -1.561 -6.741 1.00 95.25 78 ARG A N 1
ATOM 652 C CA . ARG A 1 78 ? -3.949 -1.268 -7.788 1.00 95.25 78 ARG A CA 1
ATOM 653 C C . ARG A 1 78 ? -4.389 -0.119 -8.677 1.00 95.25 78 ARG A C 1
ATOM 655 O O . ARG A 1 78 ? -3.560 0.732 -9.000 1.00 95.25 78 ARG A O 1
ATOM 662 N N . ASP A 1 79 ? -5.661 -0.080 -9.044 1.00 95.25 79 ASP A N 1
ATOM 663 C CA . ASP A 1 79 ? -6.200 0.985 -9.889 1.00 95.25 79 ASP A CA 1
ATOM 664 C C . ASP A 1 79 ? -6.246 2.327 -9.139 1.00 95.25 79 ASP A C 1
ATOM 666 O O . ASP A 1 79 ? -6.117 3.388 -9.747 1.00 95.25 79 ASP A O 1
ATOM 670 N N . LYS A 1 80 ? -6.314 2.285 -7.801 1.00 95.81 80 LYS A N 1
ATOM 671 C CA . LYS A 1 80 ? -6.256 3.458 -6.910 1.00 95.81 80 LYS A CA 1
ATOM 672 C C . LYS A 1 80 ? -4.841 3.851 -6.465 1.00 95.81 80 LYS A C 1
ATOM 674 O O . LYS A 1 80 ? -4.692 4.837 -5.743 1.00 95.81 80 LYS A O 1
ATOM 679 N N . SER A 1 81 ? -3.802 3.128 -6.888 1.00 93.12 81 SER A N 1
ATOM 680 C CA . SER A 1 81 ? -2.400 3.353 -6.500 1.00 93.12 81 SER A CA 1
ATOM 681 C C . SER A 1 81 ? -1.783 4.585 -7.160 1.00 93.12 81 SER A C 1
ATOM 683 O O . SER A 1 81 ? -0.936 4.477 -8.050 1.00 93.12 81 SER A O 1
ATOM 685 N N . HIS A 1 82 ? -2.195 5.758 -6.688 1.00 91.44 82 HIS A N 1
ATOM 686 C CA . HIS A 1 82 ? -1.770 7.063 -7.187 1.00 91.44 82 HIS A CA 1
ATOM 687 C C . HIS A 1 82 ? -0.592 7.671 -6.410 1.00 91.44 82 HIS A C 1
ATOM 689 O O . HIS A 1 82 ? 0.063 8.572 -6.933 1.00 91.44 82 HIS A O 1
ATOM 695 N N . MET A 1 83 ? -0.300 7.197 -5.192 1.00 95.75 83 MET A N 1
ATOM 696 C CA . MET A 1 83 ? 0.857 7.676 -4.431 1.00 95.75 83 MET A CA 1
ATOM 697 C C . MET A 1 83 ? 2.125 7.096 -5.050 1.00 95.75 83 MET A C 1
ATOM 699 O O . MET A 1 83 ? 2.257 5.878 -5.189 1.00 95.75 83 MET A O 1
ATOM 703 N N . GLY A 1 84 ? 3.023 7.972 -5.497 1.00 94.31 84 GLY A N 1
ATOM 704 C CA . GLY A 1 84 ? 4.198 7.597 -6.268 1.00 94.31 84 GLY A CA 1
ATOM 705 C C . GLY A 1 84 ? 5.309 7.012 -5.404 1.00 94.31 84 GLY A C 1
ATOM 706 O O . GLY A 1 84 ? 5.415 7.285 -4.209 1.00 94.31 84 GLY A O 1
ATOM 707 N N . GLY A 1 85 ? 6.180 6.226 -6.035 1.00 92.88 85 GLY A N 1
ATOM 708 C CA . GLY A 1 85 ? 7.519 5.996 -5.504 1.00 92.88 85 GLY A CA 1
ATOM 709 C C . GLY A 1 85 ? 8.462 7.102 -5.953 1.00 92.88 85 GLY A C 1
ATOM 710 O O . GLY A 1 85 ? 9.302 6.874 -6.812 1.00 92.88 85 GLY A O 1
ATOM 711 N N . ASP A 1 86 ? 8.283 8.316 -5.451 1.00 94.00 86 ASP A N 1
ATOM 712 C CA . ASP A 1 86 ? 9.100 9.486 -5.800 1.00 94.00 86 ASP A CA 1
ATOM 713 C C . ASP A 1 86 ? 9.850 10.064 -4.588 1.00 94.00 86 ASP A C 1
ATOM 715 O O . ASP A 1 86 ? 10.483 11.113 -4.686 1.00 94.00 86 ASP A O 1
ATOM 719 N N . GLY A 1 87 ? 9.802 9.366 -3.450 1.00 93.38 87 GLY A N 1
ATOM 720 C CA . GLY A 1 87 ? 10.395 9.796 -2.188 1.00 93.38 87 GLY A CA 1
ATOM 721 C C . GLY A 1 87 ? 9.628 10.916 -1.485 1.00 93.38 87 GLY A C 1
ATOM 722 O O . GLY A 1 87 ? 10.068 11.349 -0.422 1.00 93.38 87 GLY A O 1
ATOM 723 N N . LYS A 1 88 ? 8.500 11.388 -2.032 1.00 96.44 88 LYS A N 1
ATOM 724 C CA . LYS A 1 88 ? 7.671 12.380 -1.346 1.00 96.44 88 LYS A CA 1
ATOM 725 C C . LYS A 1 88 ? 6.886 11.739 -0.211 1.00 96.44 88 LYS A C 1
ATOM 727 O O . LYS A 1 88 ? 6.518 10.564 -0.263 1.00 96.44 88 LYS A O 1
ATOM 732 N N . ILE A 1 89 ? 6.617 12.555 0.801 1.00 96.69 89 ILE A N 1
ATOM 733 C CA . ILE A 1 89 ? 5.720 12.208 1.894 1.00 96.69 89 ILE A CA 1
ATOM 734 C C . ILE A 1 89 ? 4.288 12.496 1.437 1.00 96.69 89 ILE A C 1
ATOM 736 O O . ILE A 1 89 ? 3.980 13.599 0.985 1.00 96.69 89 ILE A O 1
ATOM 740 N N . TYR A 1 90 ? 3.435 11.485 1.547 1.00 96.56 90 TYR A N 1
ATOM 741 C CA . TYR A 1 90 ? 1.996 11.553 1.346 1.00 96.56 90 TYR A CA 1
ATOM 742 C C . TYR A 1 90 ? 1.311 11.390 2.693 1.00 96.56 90 TYR A C 1
ATOM 744 O O . TYR A 1 90 ? 1.649 10.488 3.462 1.00 96.56 90 TYR A O 1
ATOM 752 N N . GLU A 1 91 ? 0.332 12.245 2.954 1.00 95.81 91 GLU A N 1
ATOM 753 C CA . GLU A 1 91 ? -0.403 12.260 4.211 1.00 95.81 91 GLU A CA 1
ATOM 754 C C . GLU A 1 91 ? -1.901 12.277 3.950 1.00 95.81 91 GLU A C 1
ATOM 756 O O . GLU A 1 91 ? -2.372 12.774 2.923 1.00 95.81 91 GLU A O 1
ATOM 761 N N . GLY A 1 92 ? -2.664 11.748 4.898 1.00 94.38 92 GLY A N 1
ATOM 762 C CA . GLY A 1 92 ? -4.111 11.800 4.814 1.00 94.38 92 GLY A CA 1
ATOM 763 C C . GLY A 1 92 ? -4.805 11.117 5.975 1.00 94.38 92 GLY A C 1
ATOM 764 O O . GLY A 1 92 ? -4.182 10.577 6.890 1.00 94.38 92 GLY A O 1
ATOM 765 N N . THR A 1 93 ? -6.127 11.146 5.915 1.00 94.69 93 THR A N 1
ATOM 766 C CA . THR A 1 93 ? -7.006 10.465 6.859 1.00 94.69 93 THR A CA 1
ATOM 767 C C . THR A 1 93 ? -7.496 9.145 6.271 1.00 94.69 93 THR A C 1
ATOM 769 O O . THR A 1 93 ? -7.662 8.992 5.060 1.00 94.69 93 THR A O 1
ATOM 772 N N . LEU A 1 94 ? -7.712 8.177 7.151 1.00 92.31 94 LEU A N 1
ATOM 773 C CA . LEU A 1 94 ? -8.291 6.870 6.888 1.00 92.31 94 LEU A CA 1
ATOM 774 C C . LEU A 1 94 ? -9.521 6.695 7.782 1.00 92.31 94 LEU A C 1
ATOM 776 O O . LEU A 1 94 ? -9.655 7.333 8.832 1.00 92.31 94 LEU A O 1
ATOM 780 N N . ASP A 1 95 ? -10.404 5.785 7.387 1.00 89.25 95 ASP A N 1
ATOM 781 C CA . ASP A 1 95 ? -11.567 5.432 8.193 1.00 89.25 95 ASP A CA 1
ATOM 782 C C . ASP A 1 95 ? -11.152 4.914 9.580 1.00 89.25 95 ASP A C 1
ATOM 784 O O . ASP A 1 95 ? -10.072 4.354 9.774 1.00 89.25 95 ASP A O 1
ATOM 788 N N . GLY A 1 96 ? -12.032 5.092 10.569 1.00 82.56 96 GLY A N 1
ATOM 789 C CA . GLY A 1 96 ? -11.731 4.736 11.962 1.00 82.56 96 GLY A CA 1
ATOM 790 C C . GLY A 1 96 ? -10.885 5.771 12.709 1.00 82.56 96 GLY A C 1
ATOM 791 O O . GLY A 1 96 ? -10.326 5.449 13.752 1.00 82.56 96 GLY A O 1
ATOM 792 N N . GLY A 1 97 ? -10.794 7.005 12.197 1.00 87.12 97 GLY A N 1
ATOM 793 C CA . GLY A 1 97 ? -10.085 8.101 12.865 1.00 87.12 97 GLY A CA 1
ATOM 794 C C . GLY A 1 97 ? -8.565 7.970 12.802 1.00 87.12 97 GLY A C 1
ATOM 795 O O . GLY A 1 97 ? -7.868 8.554 13.629 1.00 87.12 97 GLY A O 1
ATOM 796 N N . LEU A 1 98 ? -8.050 7.191 11.850 1.00 88.06 98 LEU A N 1
ATOM 797 C CA . LEU A 1 98 ? -6.622 7.024 11.628 1.00 88.06 98 LEU A CA 1
ATOM 798 C C . LEU A 1 98 ? -6.113 8.079 10.646 1.00 88.06 98 LEU A C 1
ATOM 800 O O . LEU A 1 98 ? -6.784 8.471 9.700 1.00 88.06 98 LEU A O 1
ATOM 804 N N . CYS A 1 99 ? -4.891 8.515 10.868 1.00 92.31 99 CYS A N 1
ATOM 805 C CA . CYS A 1 99 ? -4.118 9.408 10.033 1.00 92.31 99 CYS A CA 1
ATOM 806 C C . CYS A 1 99 ? -2.861 8.647 9.599 1.00 92.31 99 CYS A C 1
ATOM 808 O O . CYS A 1 99 ? -2.301 7.872 10.382 1.00 92.31 99 CYS A O 1
ATOM 810 N N . TYR A 1 100 ? -2.412 8.863 8.366 1.00 92.88 100 TYR A N 1
ATOM 811 C CA . TYR A 1 100 ? -1.179 8.275 7.854 1.00 92.88 100 TYR A CA 1
ATOM 812 C C . TYR A 1 100 ? -0.210 9.343 7.357 1.00 92.88 100 TYR A C 1
ATOM 814 O O . TYR A 1 100 ? -0.631 10.388 6.862 1.00 92.88 100 TYR A O 1
ATOM 822 N N . SER A 1 101 ? 1.081 9.038 7.461 1.00 95.25 101 SER A N 1
ATOM 823 C CA . SER A 1 101 ? 2.172 9.729 6.776 1.00 95.25 101 SER A CA 1
ATOM 824 C C . SER A 1 101 ? 3.097 8.661 6.204 1.00 95.25 101 SER A C 1
ATOM 826 O O . SER A 1 101 ? 3.521 7.760 6.930 1.00 95.25 101 SER A O 1
ATOM 828 N N . GLY A 1 102 ? 3.347 8.672 4.898 1.00 94.69 102 GLY A N 1
ATOM 829 C CA . GLY A 1 102 ? 4.127 7.615 4.260 1.00 94.69 102 GLY A CA 1
ATOM 830 C C . GLY A 1 102 ? 4.835 8.042 2.987 1.00 94.69 102 GLY A C 1
ATOM 831 O O . GLY A 1 102 ? 4.498 9.049 2.374 1.00 94.69 102 GLY A O 1
ATOM 832 N N . SER A 1 103 ? 5.836 7.269 2.583 1.00 95.94 103 SER A N 1
ATOM 833 C CA . SER A 1 103 ? 6.630 7.522 1.381 1.00 95.94 103 SER A CA 1
ATOM 834 C C . SER A 1 103 ? 7.090 6.218 0.735 1.00 95.94 103 SER A C 1
ATOM 836 O O . SER A 1 103 ? 7.118 5.157 1.364 1.00 95.94 103 SER A O 1
ATOM 838 N N . MET A 1 104 ? 7.467 6.293 -0.542 1.00 95.06 104 MET A N 1
ATOM 839 C CA . MET A 1 104 ? 8.047 5.173 -1.275 1.00 95.06 104 MET A CA 1
ATOM 840 C C . MET A 1 104 ? 9.210 5.638 -2.152 1.00 95.06 104 MET A C 1
ATOM 842 O O . MET A 1 104 ? 9.120 6.654 -2.836 1.00 95.06 104 MET A O 1
ATOM 846 N N . GLY A 1 105 ? 10.301 4.871 -2.179 1.00 93.12 105 GLY A N 1
ATOM 847 C CA . GLY A 1 105 ? 11.428 5.129 -3.084 1.00 93.12 105 GLY A CA 1
ATOM 848 C C . GLY A 1 105 ? 11.120 4.819 -4.559 1.00 93.12 105 GLY A C 1
ATOM 849 O O . GLY A 1 105 ? 10.309 3.947 -4.871 1.00 93.12 105 GLY A O 1
ATOM 850 N N . GLY A 1 106 ? 11.818 5.486 -5.483 1.00 91.75 106 GLY A N 1
ATOM 851 C CA . GLY A 1 106 ? 11.628 5.319 -6.937 1.00 91.75 106 GLY A CA 1
ATOM 852 C C . GLY A 1 106 ? 12.529 4.314 -7.637 1.00 91.75 106 GLY A C 1
ATOM 853 O O . GLY A 1 106 ? 12.461 4.163 -8.852 1.00 91.75 106 GLY A O 1
ATOM 854 N N . THR A 1 107 ? 13.392 3.625 -6.896 1.00 90.38 107 THR A N 1
ATOM 855 C CA . THR A 1 107 ? 14.331 2.658 -7.473 1.00 90.38 107 THR A CA 1
ATOM 856 C C . THR A 1 107 ? 13.683 1.280 -7.647 1.00 90.38 107 THR A C 1
ATOM 858 O O . THR A 1 107 ? 12.602 1.004 -7.127 1.00 90.38 107 THR A O 1
ATOM 861 N N . GLY A 1 108 ? 14.382 0.365 -8.328 1.00 87.88 108 GLY A N 1
ATOM 862 C CA . GLY A 1 108 ? 13.987 -1.048 -8.422 1.00 87.88 108 GLY A CA 1
ATOM 863 C C . GLY A 1 108 ? 14.145 -1.850 -7.118 1.00 87.88 108 GLY A C 1
ATOM 864 O O . GLY A 1 108 ? 13.805 -3.031 -7.085 1.00 87.88 108 GLY A O 1
ATOM 865 N N . LYS A 1 109 ? 14.661 -1.230 -6.047 1.00 89.94 109 LYS A N 1
ATOM 866 C CA . LYS A 1 109 ? 14.727 -1.788 -4.685 1.00 89.94 109 LYS A CA 1
ATOM 867 C C . LYS A 1 109 ? 14.138 -0.778 -3.688 1.00 89.94 109 LYS A C 1
ATOM 869 O O . LYS A 1 109 ? 14.876 -0.238 -2.864 1.00 89.94 109 LYS A O 1
ATOM 874 N N . PRO A 1 110 ? 12.842 -0.450 -3.796 1.00 89.94 110 PRO A N 1
ATOM 875 C CA . PRO A 1 110 ? 12.277 0.635 -3.021 1.00 89.94 110 PRO A CA 1
ATOM 876 C C . PRO A 1 110 ? 11.939 0.190 -1.599 1.00 89.94 110 PRO A C 1
ATOM 878 O O . PRO A 1 110 ? 11.564 -0.957 -1.339 1.00 89.94 110 PRO A O 1
ATOM 881 N N . HIS A 1 111 ? 12.015 1.149 -0.686 1.00 90.50 111 HIS A N 1
ATOM 882 C CA . HIS A 1 111 ? 11.416 1.057 0.635 1.00 90.50 111 HIS A CA 1
ATOM 883 C C . HIS A 1 111 ? 10.107 1.843 0.594 1.00 90.50 111 HIS A C 1
ATOM 885 O O . HIS A 1 111 ? 10.105 2.981 0.136 1.00 90.50 111 HIS A O 1
ATOM 891 N N . VAL A 1 112 ? 9.010 1.205 1.003 1.00 90.75 112 VAL A N 1
ATOM 892 C CA . VAL A 1 112 ? 7.771 1.892 1.392 1.00 90.75 112 VAL A CA 1
ATOM 893 C C . VAL A 1 112 ? 7.820 1.983 2.906 1.00 90.75 112 VAL A C 1
ATOM 895 O O . VAL A 1 112 ? 8.105 0.954 3.526 1.00 90.75 112 VAL A O 1
ATOM 898 N N . GLU A 1 113 ? 7.590 3.173 3.447 1.00 91.31 113 GLU A N 1
ATOM 899 C CA . GLU A 1 113 ? 7.461 3.449 4.876 1.00 91.31 113 GLU A CA 1
ATOM 900 C C . GLU A 1 113 ? 6.137 4.156 5.127 1.00 91.31 113 GLU A C 1
ATOM 902 O O . GLU A 1 113 ? 5.811 5.114 4.432 1.00 91.31 113 GLU A O 1
ATOM 907 N N . ILE A 1 114 ? 5.358 3.660 6.085 1.00 90.94 114 ILE A N 1
ATOM 908 C CA . ILE A 1 114 ? 4.067 4.245 6.448 1.00 90.94 114 ILE A CA 1
ATOM 909 C C . ILE A 1 114 ? 3.972 4.268 7.958 1.00 90.94 114 ILE A C 1
ATOM 911 O O . ILE A 1 114 ? 4.139 3.224 8.590 1.00 90.94 114 ILE A O 1
ATOM 915 N N . ILE A 1 115 ? 3.678 5.449 8.488 1.00 90.25 115 ILE A N 1
ATOM 916 C CA . ILE A 1 115 ? 3.397 5.718 9.888 1.00 90.25 115 ILE A CA 1
ATOM 917 C C . ILE A 1 115 ? 1.896 5.930 10.033 1.00 90.25 115 ILE A C 1
ATOM 919 O O . ILE A 1 115 ? 1.324 6.796 9.373 1.00 90.25 115 ILE A O 1
ATOM 923 N N . LEU A 1 116 ? 1.263 5.139 10.896 1.00 88.62 116 LEU A N 1
ATOM 924 C CA . LEU A 1 116 ? -0.139 5.311 11.277 1.00 88.62 116 LEU A CA 1
ATOM 925 C C . LEU A 1 116 ? -0.253 5.876 12.682 1.00 88.62 116 LEU A C 1
ATOM 927 O O . LEU A 1 116 ? 0.486 5.444 13.561 1.00 88.62 116 LEU A O 1
ATOM 931 N N . GLN A 1 117 ? -1.202 6.785 12.881 1.00 87.06 117 GLN A N 1
ATOM 932 C CA . GLN A 1 117 ? -1.551 7.370 14.175 1.00 87.06 117 GLN A CA 1
ATOM 933 C C . GLN A 1 117 ? -3.052 7.648 14.239 1.00 87.06 117 GLN A C 1
ATOM 935 O O . GLN A 1 117 ? -3.676 7.856 13.204 1.00 87.06 117 GLN A O 1
ATOM 940 N N . TYR A 1 118 ? -3.653 7.700 15.426 1.00 85.69 118 TYR A N 1
ATOM 941 C CA . TYR A 1 118 ? -4.991 8.284 15.535 1.00 85.69 118 TYR A CA 1
ATOM 942 C C . TYR A 1 118 ? -4.910 9.784 15.289 1.00 85.69 118 TYR A C 1
ATOM 944 O O . TYR A 1 118 ? -4.019 10.462 15.804 1.00 85.69 118 TYR A O 1
ATOM 952 N N . CYS A 1 119 ? -5.839 10.305 14.500 1.00 83.38 119 CYS A N 1
ATOM 953 C CA . CYS A 1 119 ? -5.997 11.735 14.351 1.00 83.38 119 CYS A CA 1
ATOM 954 C C . CYS A 1 119 ? -6.395 12.295 15.721 1.00 83.38 119 CYS A C 1
ATOM 956 O O . CYS A 1 119 ? -7.441 11.922 16.254 1.00 83.38 119 CYS A O 1
ATOM 958 N N . SER A 1 120 ? -5.571 13.166 16.311 1.00 72.12 120 SER A N 1
ATOM 959 C CA . SER A 1 120 ? -5.951 13.861 17.540 1.00 72.12 120 SER A CA 1
ATOM 960 C C . SER A 1 120 ? -7.285 14.559 17.303 1.00 72.12 120 SER A C 1
ATOM 962 O O . SER A 1 120 ? -7.386 15.418 16.421 1.00 72.12 120 SER A O 1
ATOM 964 N N . SER A 1 121 ? -8.311 14.204 18.081 1.00 55.34 121 SER A N 1
ATOM 965 C CA . SER A 1 121 ? -9.499 15.039 18.195 1.00 55.34 121 SER A CA 1
ATOM 966 C C . SER A 1 121 ? -8.997 16.427 18.569 1.00 55.34 121 SER A C 1
ATOM 968 O O . SER A 1 121 ? -8.371 16.588 19.619 1.00 55.34 121 SER A O 1
ATOM 970 N N . LYS A 1 122 ? -9.202 17.427 17.704 1.00 48.28 122 LYS A N 1
ATOM 971 C CA . LYS A 1 122 ? -9.090 18.814 18.149 1.00 48.28 122 LYS A CA 1
ATOM 972 C C . LYS A 1 122 ? -9.989 18.901 19.373 1.00 48.28 122 LYS A C 1
ATOM 974 O O . LYS A 1 122 ? -11.187 18.673 19.246 1.00 48.28 122 LYS A O 1
ATOM 979 N N . ASN A 1 123 ? -9.400 19.123 20.545 1.00 40.44 123 ASN A N 1
ATOM 980 C CA . ASN A 1 123 ? -10.159 19.427 21.741 1.00 40.44 123 ASN A CA 1
ATOM 981 C C . ASN A 1 123 ? -11.064 20.606 21.374 1.00 40.44 123 ASN A C 1
ATOM 983 O O . ASN A 1 123 ? -10.571 21.707 21.128 1.00 40.44 123 ASN A O 1
ATOM 987 N N . GLU A 1 124 ? -12.369 20.361 21.271 1.00 40.56 124 GLU A N 1
ATOM 988 C CA . GLU A 1 124 ? -13.368 21.415 21.343 1.00 40.56 124 GLU A CA 1
ATOM 989 C C . GLU A 1 124 ? -13.277 21.983 22.760 1.00 40.56 124 GLU A C 1
ATOM 991 O O . GLU A 1 124 ? -13.918 21.513 23.697 1.00 40.56 124 GLU A O 1
ATOM 996 N N . THR A 1 125 ? -12.388 22.958 22.939 1.00 42.94 125 THR A N 1
ATOM 997 C CA . THR A 1 125 ? -12.455 23.891 24.059 1.00 42.94 125 THR A CA 1
ATOM 998 C C . THR A 1 125 ? -13.761 24.658 23.918 1.00 42.94 125 THR A C 1
ATOM 1000 O O . THR A 1 125 ? -13.919 25.472 23.007 1.00 42.94 125 THR A O 1
ATOM 1003 N N . ARG A 1 126 ? -14.698 24.298 24.788 1.00 35.72 126 ARG A N 1
ATOM 1004 C CA . ARG A 1 126 ? -15.948 24.994 25.061 1.00 35.72 126 ARG A CA 1
ATOM 1005 C C . ARG A 1 126 ? -15.698 26.183 25.980 1.00 35.72 126 ARG A C 1
ATOM 1007 O O . ARG A 1 126 ? -14.784 26.067 26.828 1.00 35.72 126 ARG A O 1
#

InterPro domains:
  IPR009104 Sea anemone actinoporin-like [PF06369] (24-115)
  IPR015926 Cytolysin/lectin [G3DSA:2.60.270.20] (10-117)
  IPR015926 Cytolysin/lectin [SSF63724] (19-114)

Sequence (126 aa):
MLIVMNSYYNILYRYDLGARKTSYAFRGTEGVIVYHIKDQNKCLALMWKVPYSRSNGWYIKVYDGFINPNKDLFHEMRDKSHMGGDGKIYEGTLDGGLCYSGSMGGTGKPHVEIILQYCSSKNETR

Foldseek 3Di:
DWEWEDEPPPDTDIDDDDDADDPPDQFADWFKDWDDDPPFQKIKIKIWTQTNPDWTFIFIAMDGHDDDGDPVVRVVRVVVGPATQPQDWDWDDYPPQKIKIWHWHGDSRIDTYMYIYRNPDPPPPD

pLDDT: mean 82.96, std 18.81, range [33.5, 97.44]

Radius of gyration: 15.46 Å; chains: 1; bounding box: 31×40×42 Å